Protein AF-A0A661NWL0-F1 (afdb_monomer_lite)

Foldseek 3Di:
DVVVVQVVVVVLLCVLCVVVLVADWDWDWDDDPNFTKIWIWGDDPQKIWIWIWTDDDPDIDIDIDIDPDPVGVVSVVVSVVPDD

Structure (mmCIF, N/CA/C/O backbone):
data_AF-A0A661NWL0-F1
#
_entry.id   AF-A0A661NWL0-F1
#
loop_
_atom_site.group_PDB
_atom_site.id
_atom_site.type_symbol
_atom_site.label_atom_id
_atom_site.label_alt_id
_atom_site.label_comp_id
_atom_site.label_asym_id
_atom_site.label_entity_id
_atom_site.label_seq_id
_atom_site.pdbx_PDB_ins_code
_atom_site.Cartn_x
_atom_site.Cartn_y
_atom_site.Cartn_z
_atom_site.occupancy
_atom_site.B_iso_or_equiv
_atom_site.auth_seq_id
_atom_site.auth_comp_id
_atom_site.auth_asym_id
_atom_site.auth_atom_id
_atom_site.pdbx_PDB_model_num
ATOM 1 N N . ASP A 1 1 ? -1.922 -0.237 20.555 1.00 80.81 1 ASP A N 1
ATOM 2 C CA . ASP A 1 1 ? -2.174 1.138 20.099 1.00 80.81 1 ASP A CA 1
ATOM 3 C C . ASP A 1 1 ? -2.417 1.099 18.596 1.00 80.81 1 ASP A C 1
ATOM 5 O O . ASP A 1 1 ? -1.670 0.420 17.897 1.00 80.81 1 ASP A O 1
ATOM 9 N N . GLU A 1 2 ? -3.498 1.710 18.120 1.00 76.81 2 GLU A N 1
ATOM 10 C CA . GLU A 1 2 ? -3.964 1.624 16.724 1.00 76.81 2 GLU A CA 1
ATOM 11 C C . GLU A 1 2 ? -2.937 2.215 15.750 1.00 76.81 2 GLU A C 1
ATOM 13 O O . GLU A 1 2 ? -2.662 1.641 14.696 1.00 76.81 2 GLU A O 1
ATOM 18 N N . GLN A 1 3 ? -2.285 3.310 16.152 1.00 80.12 3 GLN A N 1
ATOM 19 C CA . GLN A 1 3 ? -1.234 3.948 15.359 1.00 80.12 3 GLN A CA 1
ATOM 20 C C . GLN A 1 3 ? 0.006 3.065 15.202 1.00 80.12 3 GLN A C 1
ATOM 22 O O . GLN A 1 3 ? 0.592 3.022 14.123 1.00 80.12 3 GLN A O 1
ATOM 27 N N . TRP A 1 4 ? 0.397 2.345 16.258 1.00 85.12 4 TRP A N 1
ATOM 28 C CA . TRP A 1 4 ? 1.523 1.412 16.190 1.00 85.12 4 TRP A CA 1
ATOM 29 C C . TRP A 1 4 ? 1.246 0.282 15.194 1.00 85.12 4 TRP A C 1
ATOM 31 O O . TRP A 1 4 ? 2.109 -0.041 14.382 1.00 85.12 4 TRP A O 1
ATOM 41 N N . LEU A 1 5 ? 0.033 -0.281 15.218 1.00 83.12 5 LEU A N 1
ATOM 42 C CA . LEU A 1 5 ? -0.336 -1.370 14.317 1.00 83.12 5 LEU A CA 1
ATOM 43 C C . LEU A 1 5 ? -0.428 -0.894 12.861 1.00 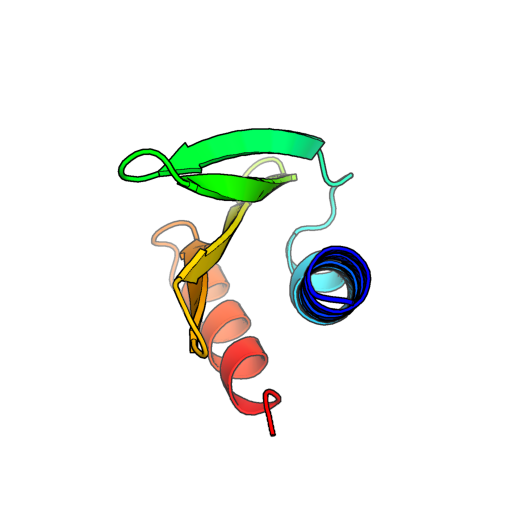83.12 5 LEU A C 1
ATOM 45 O O . LEU A 1 5 ? 0.052 -1.594 11.974 1.00 83.12 5 LEU A O 1
ATOM 49 N N . LEU A 1 6 ? -0.954 0.312 12.610 1.00 83.00 6 LEU A N 1
ATOM 50 C CA . LEU A 1 6 ? -0.922 0.927 11.277 1.00 83.00 6 LEU A CA 1
ATOM 51 C C . LEU A 1 6 ? 0.510 1.100 10.762 1.00 83.00 6 LEU A C 1
ATOM 53 O O . LEU A 1 6 ? 0.789 0.703 9.636 1.00 83.00 6 LEU A O 1
ATOM 57 N N . SER A 1 7 ? 1.422 1.622 11.589 1.00 86.50 7 SER A N 1
ATOM 58 C CA . SER A 1 7 ? 2.842 1.738 11.223 1.00 86.50 7 SER A CA 1
ATOM 59 C C . SER A 1 7 ? 3.489 0.381 10.948 1.00 86.50 7 SER A C 1
ATOM 61 O O . SER A 1 7 ? 4.289 0.258 10.025 1.00 86.50 7 SER A O 1
ATOM 63 N N . PHE A 1 8 ? 3.145 -0.647 11.725 1.00 87.31 8 PHE A N 1
ATOM 64 C CA . PHE A 1 8 ? 3.651 -2.000 11.508 1.00 87.31 8 PHE A CA 1
ATOM 65 C C . PHE A 1 8 ? 3.159 -2.593 10.180 1.00 87.31 8 PHE A C 1
ATOM 67 O O . PHE A 1 8 ? 3.964 -3.093 9.397 1.00 87.31 8 PHE A O 1
ATOM 74 N N . LEU A 1 9 ? 1.854 -2.504 9.902 1.00 86.31 9 LEU A N 1
ATOM 75 C CA . LEU A 1 9 ? 1.264 -2.985 8.649 1.00 86.31 9 LEU A CA 1
ATOM 76 C C . LEU A 1 9 ? 1.828 -2.239 7.440 1.00 86.31 9 LEU A C 1
ATOM 78 O O . LEU A 1 9 ? 2.104 -2.844 6.407 1.00 86.31 9 LEU A O 1
ATOM 82 N N . GLU A 1 10 ? 2.038 -0.934 7.576 1.00 86.81 10 GLU A N 1
ATOM 83 C CA . GLU A 1 10 ? 2.677 -0.124 6.549 1.00 86.81 10 GLU A CA 1
ATOM 84 C C . GLU A 1 10 ? 4.097 -0.607 6.255 1.00 86.81 10 GLU A C 1
ATOM 86 O O . GLU A 1 10 ? 4.426 -0.839 5.093 1.00 86.81 10 GLU A O 1
ATOM 91 N N . GLN A 1 11 ? 4.917 -0.821 7.288 1.00 88.38 11 GLN A N 1
ATOM 92 C CA . GLN A 1 11 ? 6.274 -1.332 7.113 1.00 88.38 11 GLN A CA 1
ATOM 93 C C . GLN A 1 11 ? 6.276 -2.709 6.440 1.00 88.38 11 GLN A C 1
ATOM 95 O O . GLN A 1 11 ? 7.048 -2.931 5.512 1.00 88.38 11 GLN A O 1
ATOM 100 N N . LEU A 1 12 ? 5.366 -3.604 6.833 1.00 86.62 12 LEU A N 1
ATOM 101 C CA . LEU A 1 12 ? 5.239 -4.927 6.223 1.00 86.62 12 LEU A CA 1
ATOM 102 C C . LEU A 1 12 ? 4.914 -4.836 4.723 1.00 86.62 12 LEU A C 1
ATOM 104 O O . LEU A 1 12 ? 5.510 -5.543 3.911 1.00 86.62 12 LEU A O 1
ATOM 108 N N . LEU A 1 13 ? 4.018 -3.927 4.327 1.00 83.88 13 LEU A N 1
ATOM 109 C CA . LEU A 1 13 ? 3.702 -3.696 2.915 1.00 83.88 13 LEU A CA 1
ATOM 110 C C . LEU A 1 13 ? 4.870 -3.029 2.175 1.00 83.88 13 LEU A C 1
ATOM 112 O O . LEU A 1 13 ? 5.127 -3.366 1.018 1.00 83.88 13 LEU A O 1
ATOM 116 N N . ARG A 1 14 ? 5.624 -2.137 2.829 1.00 85.38 14 ARG A N 1
ATOM 117 C CA . ARG A 1 14 ? 6.846 -1.557 2.253 1.00 85.38 14 ARG A CA 1
ATOM 118 C C . ARG A 1 14 ? 7.901 -2.616 1.973 1.00 85.38 14 ARG A C 1
ATOM 120 O O . ARG A 1 14 ? 8.485 -2.600 0.893 1.00 85.38 14 ARG A O 1
ATOM 127 N N . ASP A 1 15 ? 8.112 -3.543 2.896 1.00 85.56 15 ASP A N 1
ATOM 128 C CA . ASP A 1 15 ? 9.086 -4.622 2.728 1.00 85.56 15 ASP A CA 1
ATOM 129 C C . ASP A 1 15 ? 8.645 -5.601 1.629 1.00 85.56 15 ASP A C 1
ATOM 131 O O . ASP A 1 15 ? 9.468 -6.082 0.849 1.00 85.56 15 ASP A O 1
ATOM 135 N N . GLN A 1 16 ? 7.336 -5.840 1.511 1.00 80.56 16 GLN A N 1
ATOM 136 C CA . GLN A 1 16 ? 6.766 -6.744 0.515 1.00 80.56 16 GLN A CA 1
ATOM 137 C C . GLN A 1 16 ? 6.791 -6.178 -0.914 1.00 80.56 16 GLN A C 1
ATOM 139 O O . GLN A 1 16 ? 7.107 -6.907 -1.857 1.00 80.56 16 GLN A O 1
ATOM 144 N N . TYR A 1 17 ? 6.435 -4.900 -1.091 1.00 79.12 17 TYR A N 1
ATOM 145 C CA . TYR A 1 17 ? 6.279 -4.271 -2.411 1.00 79.12 17 TYR A CA 1
ATOM 146 C C . TYR A 1 17 ? 7.454 -3.370 -2.815 1.00 79.12 17 TYR A C 1
ATOM 148 O O . TYR A 1 17 ? 7.672 -3.136 -4.005 1.00 79.12 17 TYR A O 1
ATOM 156 N N . GLY A 1 18 ? 8.262 -2.906 -1.862 1.00 77.75 18 GLY A N 1
ATOM 157 C CA . GLY A 1 18 ? 9.438 -2.069 -2.114 1.00 77.75 18 GLY A CA 1
ATOM 158 C C . GLY A 1 18 ? 10.452 -2.682 -3.092 1.00 77.75 18 GLY A C 1
ATOM 159 O O . GLY A 1 18 ? 10.882 -1.979 -4.011 1.00 77.75 18 GLY A O 1
ATOM 160 N N . PRO A 1 19 ? 10.803 -3.983 -2.984 1.00 78.69 19 PRO A N 1
ATOM 161 C CA . PRO A 1 19 ? 11.701 -4.638 -3.938 1.00 78.69 19 PRO A CA 1
ATOM 162 C C . PRO A 1 19 ? 11.164 -4.672 -5.375 1.00 78.69 19 PRO A C 1
ATOM 164 O O . PRO A 1 19 ? 11.951 -4.659 -6.322 1.00 78.69 19 PRO A O 1
ATOM 167 N N . ILE A 1 20 ? 9.837 -4.697 -5.539 1.00 74.50 20 ILE A N 1
ATOM 168 C CA . ILE A 1 20 ? 9.173 -4.699 -6.848 1.00 74.50 20 ILE A CA 1
ATOM 169 C C . ILE A 1 20 ? 9.306 -3.319 -7.491 1.00 74.50 20 ILE A C 1
ATOM 171 O O . ILE A 1 20 ? 9.697 -3.196 -8.648 1.00 74.50 20 ILE A O 1
ATOM 175 N N . ALA A 1 21 ? 9.034 -2.263 -6.728 1.00 68.88 21 ALA A N 1
ATOM 176 C CA . ALA A 1 21 ? 8.861 -0.938 -7.299 1.00 68.88 21 ALA A CA 1
ATOM 177 C C . ALA A 1 21 ? 10.165 -0.164 -7.578 1.00 68.88 21 ALA A C 1
ATOM 179 O O . ALA A 1 21 ? 10.093 0.939 -8.110 1.00 68.88 21 ALA A O 1
ATOM 180 N N . ARG A 1 22 ? 11.347 -0.714 -7.237 1.00 71.44 22 ARG A N 1
ATOM 181 C CA . ARG A 1 22 ? 12.703 -0.186 -7.551 1.00 71.44 22 ARG A CA 1
ATOM 182 C C . ARG A 1 22 ? 12.891 1.338 -7.366 1.00 71.44 22 ARG A C 1
ATOM 184 O O . ARG A 1 22 ? 13.722 1.944 -8.041 1.00 71.44 22 ARG A O 1
AT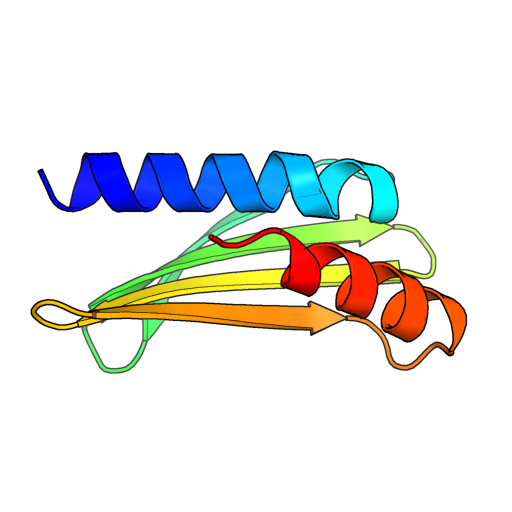OM 191 N N . GLY A 1 23 ? 12.142 1.960 -6.458 1.00 71.50 23 GLY A N 1
ATOM 192 C CA . GLY A 1 23 ? 12.109 3.407 -6.234 1.00 71.50 23 GLY A CA 1
ATOM 193 C C . GLY A 1 23 ? 12.000 3.750 -4.751 1.00 71.50 23 GLY A C 1
ATOM 194 O O . GLY A 1 23 ? 11.749 2.877 -3.920 1.00 71.50 23 GLY A O 1
ATOM 195 N N . ALA A 1 24 ? 12.197 5.022 -4.405 1.00 80.44 24 ALA A N 1
ATOM 196 C CA . ALA A 1 24 ? 11.976 5.485 -3.038 1.00 80.44 24 ALA A CA 1
ATOM 197 C C . ALA A 1 24 ? 10.463 5.604 -2.767 1.00 80.44 24 ALA A C 1
ATOM 199 O O . ALA A 1 24 ? 9.760 6.191 -3.595 1.00 80.44 24 ALA A O 1
ATOM 200 N N . PRO A 1 25 ? 9.952 5.072 -1.641 1.00 86.62 25 PRO A N 1
ATOM 201 C CA . PRO A 1 25 ? 8.570 5.301 -1.249 1.00 86.62 25 PRO A CA 1
ATOM 202 C C . PRO A 1 25 ? 8.358 6.776 -0.919 1.00 86.62 25 PRO A C 1
ATOM 204 O O . PRO A 1 25 ? 9.132 7.364 -0.160 1.00 86.62 25 PRO A O 1
ATOM 207 N N . ALA A 1 26 ? 7.276 7.344 -1.431 1.00 88.38 26 ALA A N 1
ATOM 208 C CA . ALA A 1 26 ? 6.703 8.571 -0.909 1.00 88.38 26 ALA A CA 1
ATOM 209 C C . ALA A 1 26 ? 5.505 8.217 -0.023 1.00 88.38 26 ALA A C 1
ATOM 211 O O . ALA A 1 26 ? 4.738 7.301 -0.324 1.00 88.38 26 ALA A O 1
ATOM 212 N N . GLU A 1 27 ? 5.373 8.937 1.083 1.00 89.94 27 GLU A N 1
ATOM 213 C CA . GLU A 1 27 ? 4.308 8.748 2.059 1.00 89.94 27 GLU A CA 1
ATOM 214 C C . GLU A 1 27 ? 3.459 10.004 2.124 1.00 89.94 27 GLU A C 1
ATOM 216 O O . GLU A 1 27 ? 3.975 11.121 2.186 1.00 89.94 27 GLU A O 1
ATOM 221 N N . THR A 1 28 ? 2.148 9.808 2.119 1.00 90.75 28 THR A N 1
ATOM 222 C CA . THR A 1 28 ? 1.186 10.881 2.317 1.00 90.75 28 THR A CA 1
ATOM 223 C C . THR A 1 28 ? 0.132 10.419 3.309 1.00 90.75 28 THR A C 1
ATOM 225 O O . THR A 1 28 ? -0.439 9.335 3.174 1.00 90.75 28 THR A O 1
ATOM 228 N N . GLU A 1 29 ? -0.160 11.254 4.300 1.00 89.62 29 GLU A N 1
ATOM 229 C CA . GLU A 1 29 ? -1.341 11.069 5.135 1.00 89.62 29 GLU A CA 1
ATOM 230 C C . GLU A 1 29 ? -2.554 11.659 4.408 1.00 89.62 29 GLU A C 1
ATOM 232 O O . GLU A 1 29 ? -2.510 12.778 3.893 1.00 89.62 29 GLU A O 1
ATOM 237 N N . THR A 1 30 ? -3.637 10.893 4.324 1.00 87.88 30 THR A N 1
ATOM 238 C CA . THR A 1 30 ? -4.881 11.298 3.664 1.00 87.88 30 THR A CA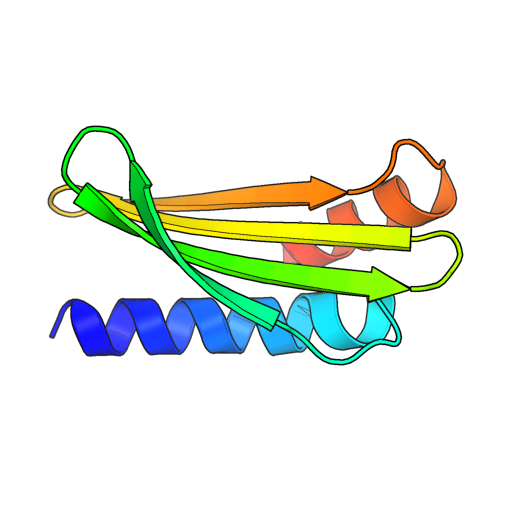 1
ATOM 239 C C . THR A 1 30 ? -6.089 10.939 4.524 1.00 87.88 30 THR A C 1
ATOM 241 O O . THR A 1 30 ? -5.964 10.317 5.578 1.00 87.88 30 THR A O 1
ATOM 244 N N . ALA A 1 31 ? -7.280 11.341 4.090 1.00 86.38 31 ALA A N 1
ATOM 245 C CA . ALA A 1 31 ? -8.529 10.967 4.732 1.00 86.38 31 ALA A CA 1
ATOM 246 C C . ALA A 1 31 ? -9.408 10.175 3.761 1.00 86.38 31 ALA A C 1
ATOM 248 O O . ALA A 1 31 ? -9.780 10.674 2.699 1.00 86.38 31 ALA A O 1
ATOM 249 N N . LEU A 1 32 ? -9.794 8.960 4.146 1.00 83.81 32 LEU A N 1
ATOM 250 C CA . LEU A 1 32 ? -10.764 8.147 3.417 1.00 83.81 32 LEU A CA 1
ATOM 251 C C . LEU A 1 32 ? -12.036 8.030 4.257 1.00 83.81 32 LEU A C 1
ATOM 253 O O . LEU A 1 32 ? -11.992 7.550 5.386 1.00 83.81 32 LEU A O 1
ATOM 257 N N . ALA A 1 33 ? -13.166 8.510 3.730 1.00 84.62 33 ALA A N 1
ATOM 258 C CA . ALA A 1 33 ? -14.453 8.516 4.439 1.00 84.62 33 ALA A CA 1
ATOM 259 C C . ALA A 1 33 ? -14.380 9.120 5.867 1.00 84.62 33 ALA A C 1
ATOM 261 O O . ALA A 1 33 ? -15.027 8.641 6.796 1.00 84.62 33 ALA A O 1
ATOM 262 N N . GLY A 1 34 ? -13.569 10.170 6.051 1.00 84.00 34 GLY A N 1
ATOM 263 C CA . GLY A 1 34 ? -13.388 10.845 7.344 1.00 84.00 34 GLY A CA 1
ATOM 264 C C . GLY A 1 34 ? -12.474 10.115 8.336 1.00 84.00 34 GLY A C 1
ATOM 265 O O . GLY A 1 34 ? -12.445 10.476 9.512 1.00 84.00 34 GLY A O 1
ATOM 266 N N . LYS A 1 35 ? -11.738 9.092 7.892 1.00 84.12 35 LYS A N 1
ATOM 267 C CA . LYS A 1 35 ? -10.730 8.379 8.685 1.00 84.12 35 LYS A CA 1
ATOM 268 C C . LYS A 1 35 ? -9.339 8.653 8.149 1.00 84.12 35 LYS A C 1
ATOM 270 O O . LYS A 1 35 ? -9.150 8.661 6.935 1.00 84.12 35 LYS A O 1
ATOM 275 N N . THR A 1 36 ? -8.381 8.838 9.054 1.00 86.56 36 THR A N 1
ATOM 276 C CA . THR A 1 36 ? -6.965 8.902 8.695 1.00 86.56 36 THR A CA 1
ATOM 277 C C . THR A 1 36 ? -6.580 7.623 7.966 1.00 86.56 36 THR A C 1
ATOM 279 O O . THR A 1 36 ? -6.799 6.514 8.458 1.00 86.56 36 THR A O 1
ATOM 282 N N . ALA A 1 37 ? -6.019 7.797 6.782 1.00 90.12 37 ALA A N 1
ATOM 283 C CA . ALA A 1 37 ? -5.489 6.742 5.954 1.00 90.12 37 ALA A CA 1
ATOM 284 C C . ALA A 1 37 ? -4.039 7.076 5.611 1.00 90.12 37 ALA A C 1
ATOM 286 O O . ALA A 1 37 ? -3.688 8.235 5.380 1.00 90.12 37 ALA A O 1
ATOM 287 N N . ARG A 1 38 ? -3.195 6.053 5.570 1.00 91.56 38 ARG A N 1
ATOM 288 C CA . ARG A 1 38 ? -1.809 6.184 5.136 1.00 91.56 38 ARG A CA 1
ATOM 289 C C . ARG 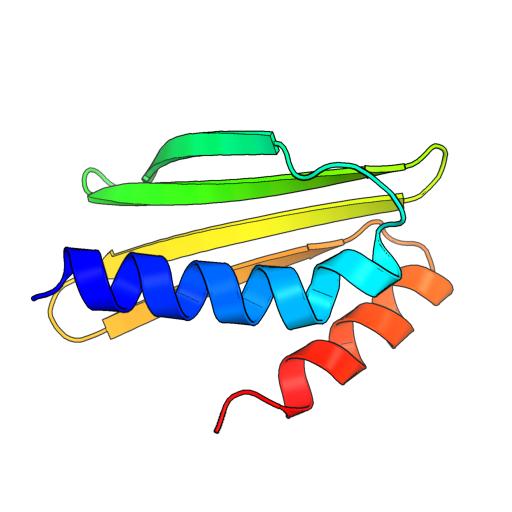A 1 38 ? -1.689 5.705 3.713 1.00 91.56 38 ARG A C 1
ATOM 291 O O . ARG A 1 38 ? -2.105 4.594 3.393 1.00 91.56 38 ARG A O 1
ATOM 298 N N . HIS A 1 39 ? -1.134 6.553 2.866 1.00 92.19 39 HIS A N 1
ATOM 299 C CA . HIS A 1 39 ? -0.879 6.238 1.476 1.00 92.19 39 HIS A CA 1
ATOM 300 C C . HIS A 1 39 ? 0.624 6.201 1.256 1.00 92.19 39 HIS A C 1
ATOM 302 O O . HIS A 1 39 ? 1.307 7.212 1.394 1.00 92.19 39 HIS A O 1
ATOM 308 N N . VAL A 1 40 ? 1.132 5.026 0.910 1.00 90.50 40 VAL A N 1
ATOM 309 C CA . VAL A 1 40 ? 2.512 4.845 0.474 1.00 90.50 40 VAL A CA 1
ATOM 310 C C . VAL A 1 40 ? 2.485 4.537 -1.007 1.00 90.50 40 VAL A C 1
ATOM 312 O O . VAL A 1 40 ? 1.733 3.669 -1.444 1.00 90.50 40 VAL A O 1
ATOM 315 N N . HIS A 1 41 ? 3.294 5.232 -1.792 1.00 90.25 41 HIS A N 1
ATOM 316 C CA . HIS A 1 41 ? 3.412 4.931 -3.207 1.00 90.25 41 HIS A CA 1
ATOM 317 C C . HIS A 1 41 ? 4.860 4.926 -3.667 1.00 90.25 41 HIS A C 1
ATOM 319 O O . HIS A 1 41 ? 5.709 5.673 -3.179 1.00 90.25 41 HIS A O 1
ATOM 325 N N . TRP A 1 42 ? 5.120 4.085 -4.655 1.00 89.06 42 TRP A N 1
ATOM 326 C CA . TRP A 1 42 ? 6.392 3.981 -5.337 1.00 89.06 42 TRP A CA 1
ATOM 327 C C . TRP A 1 42 ? 6.179 4.250 -6.814 1.00 89.06 42 TRP A C 1
ATOM 329 O O . TRP A 1 42 ? 5.266 3.698 -7.430 1.00 89.06 42 TRP A O 1
ATOM 339 N N . THR A 1 43 ? 7.063 5.063 -7.380 1.00 79.50 43 THR A N 1
ATOM 340 C CA . THR A 1 43 ? 7.053 5.376 -8.805 1.00 79.50 43 THR A CA 1
ATOM 341 C C . THR A 1 43 ? 8.431 5.076 -9.382 1.00 79.50 43 THR A C 1
ATOM 343 O O . THR A 1 43 ? 9.403 5.761 -9.069 1.00 79.50 43 THR A O 1
ATOM 346 N N . ALA A 1 44 ? 8.506 4.070 -10.247 1.00 71.50 44 ALA A N 1
ATOM 347 C CA . ALA A 1 44 ? 9.612 3.840 -11.167 1.00 71.50 44 ALA A CA 1
ATOM 348 C C . ALA A 1 44 ? 9.165 4.144 -12.604 1.00 71.50 44 ALA A C 1
ATOM 350 O O . ALA A 1 44 ? 7.976 4.237 -12.896 1.00 71.50 44 ALA A O 1
ATOM 351 N N . VAL A 1 45 ? 10.132 4.291 -13.516 1.00 67.25 45 VAL A N 1
ATOM 352 C CA . VAL A 1 45 ? 9.946 4.796 -14.895 1.00 67.25 45 VAL A CA 1
ATOM 353 C C . VAL A 1 45 ? 8.796 4.124 -15.670 1.00 67.25 45 VAL A C 1
ATOM 355 O O . VAL A 1 45 ? 8.204 4.761 -16.535 1.00 67.25 45 VAL A O 1
ATOM 358 N N . MET A 1 46 ? 8.459 2.866 -15.367 1.00 66.38 46 MET A N 1
ATOM 359 C CA . MET A 1 46 ? 7.361 2.126 -16.013 1.00 66.38 46 MET A CA 1
ATOM 360 C C . MET A 1 46 ? 6.457 1.366 -15.034 1.00 66.38 46 MET A C 1
ATOM 362 O O . MET A 1 46 ? 5.705 0.491 -15.459 1.00 66.38 46 MET A O 1
ATOM 366 N N . GLN A 1 47 ? 6.588 1.623 -13.733 1.00 76.50 47 GLN A N 1
ATOM 367 C CA . GLN A 1 47 ? 5.882 0.860 -12.711 1.00 76.50 47 GLN A CA 1
ATOM 368 C C . GLN A 1 47 ? 5.503 1.760 -11.545 1.00 76.50 47 GLN A C 1
ATOM 370 O O . GLN A 1 47 ? 6.359 2.373 -10.905 1.00 76.50 47 GLN A O 1
ATOM 375 N N . ARG A 1 48 ? 4.213 1.787 -11.246 1.00 84.38 48 ARG A N 1
ATOM 376 C CA . ARG A 1 48 ? 3.643 2.407 -10.065 1.00 84.38 48 ARG A CA 1
ATOM 377 C C . ARG A 1 48 ? 2.997 1.351 -9.181 1.00 84.38 48 ARG A C 1
ATOM 379 O O . ARG A 1 48 ? 2.277 0.481 -9.672 1.00 84.38 48 ARG A O 1
ATOM 386 N N . ILE A 1 49 ? 3.259 1.460 -7.882 1.00 86.50 49 ILE A N 1
ATOM 387 C CA . ILE A 1 49 ? 2.557 0.720 -6.835 1.00 86.50 49 ILE A CA 1
ATOM 388 C C . ILE A 1 49 ? 2.051 1.726 -5.811 1.00 86.50 49 ILE A C 1
ATOM 390 O O . ILE A 1 49 ? 2.822 2.548 -5.322 1.00 86.50 49 ILE A O 1
ATOM 394 N N . ASP A 1 50 ? 0.777 1.636 -5.461 1.00 88.75 50 ASP A N 1
ATOM 395 C CA . ASP A 1 50 ? 0.162 2.393 -4.380 1.00 88.75 50 ASP A CA 1
ATOM 396 C C . ASP A 1 50 ? -0.373 1.426 -3.337 1.00 88.75 50 ASP A C 1
ATOM 398 O O . ASP A 1 50 ? -1.028 0.441 -3.665 1.00 88.75 50 ASP A O 1
ATOM 402 N N . VAL A 1 51 ? -0.135 1.745 -2.076 1.00 89.88 51 VAL A N 1
ATOM 403 C CA . VAL A 1 51 ? -0.665 1.048 -0.915 1.00 89.88 51 VAL A CA 1
ATOM 404 C C . VAL A 1 51 ? -1.424 2.062 -0.075 1.00 89.88 51 VAL A C 1
ATOM 406 O O . VAL A 1 51 ? -0.844 3.024 0.421 1.00 89.88 51 VAL A O 1
ATOM 409 N N . LEU A 1 52 ? -2.722 1.843 0.096 1.00 90.75 52 LEU A N 1
ATOM 410 C CA . LEU A 1 52 ? -3.577 2.640 0.965 1.00 90.75 52 LEU A CA 1
ATOM 411 C C . LEU A 1 52 ? -4.014 1.797 2.160 1.00 90.75 52 LEU A C 1
ATOM 413 O O . LEU A 1 52 ? -4.661 0.765 1.990 1.00 90.75 52 LEU A O 1
ATOM 417 N N . LEU A 1 53 ? -3.685 2.262 3.359 1.00 91.56 53 LEU A N 1
ATOM 418 C CA . LEU A 1 53 ? -4.039 1.650 4.632 1.00 91.56 53 LEU A CA 1
ATOM 419 C C . LEU A 1 53 ? -5.025 2.532 5.382 1.00 91.56 53 LEU A C 1
ATOM 421 O O . LEU A 1 53 ? -4.761 3.711 5.604 1.00 91.56 53 LEU A O 1
ATOM 425 N N . VAL A 1 54 ? -6.138 1.958 5.821 1.00 90.88 54 VAL A N 1
ATOM 426 C CA . VAL A 1 54 ? -7.122 2.655 6.654 1.00 90.88 54 VAL A CA 1
ATOM 427 C C . VAL A 1 54 ? -7.614 1.739 7.763 1.00 90.88 54 VAL A C 1
ATOM 429 O O . VAL A 1 54 ? -7.808 0.540 7.562 1.00 90.88 54 VAL A O 1
ATOM 432 N N . SER A 1 55 ? -7.821 2.319 8.941 1.00 88.44 55 SER A N 1
ATOM 433 C CA . SER A 1 55 ? -8.436 1.643 10.079 1.00 88.44 55 SER A CA 1
ATOM 434 C C . SER A 1 55 ? -9.887 2.091 10.246 1.00 88.44 55 SER A C 1
ATOM 436 O O . SER A 1 55 ? -10.207 3.281 10.149 1.00 88.44 55 SER A O 1
ATOM 438 N N . GLN A 1 56 ? -10.783 1.140 10.501 1.00 86.19 56 GLN A N 1
ATOM 439 C CA . GLN A 1 56 ? -12.187 1.409 10.782 1.00 86.19 56 GLN A CA 1
ATOM 440 C C . GLN A 1 56 ? -12.717 0.440 11.842 1.00 86.19 56 GLN A C 1
ATOM 442 O O . GLN A 1 56 ? -13.032 -0.719 11.566 1.00 86.19 56 GLN A O 1
ATOM 447 N N . GLY A 1 57 ? -12.875 0.946 13.067 1.00 84.44 57 GLY A N 1
ATOM 448 C CA . GLY A 1 57 ? -13.300 0.127 14.199 1.00 84.44 57 GLY A CA 1
ATOM 449 C C . GLY A 1 57 ? -12.233 -0.916 14.517 1.00 84.44 57 GLY A C 1
ATOM 450 O O . GLY A 1 57 ? -11.103 -0.558 14.817 1.00 84.44 57 GLY A O 1
ATOM 451 N N . ASN A 1 58 ? -12.590 -2.195 14.413 1.00 84.31 58 ASN A N 1
ATOM 452 C CA . ASN A 1 58 ? -11.673 -3.309 14.677 1.00 84.31 58 ASN A CA 1
ATOM 453 C C . ASN A 1 58 ? -11.100 -3.930 13.390 1.00 84.31 58 ASN A C 1
ATOM 455 O O . ASN A 1 58 ? -10.584 -5.045 13.428 1.00 84.31 58 ASN A O 1
ATOM 459 N N . LEU A 1 59 ? -11.248 -3.253 12.247 1.00 84.69 59 LEU A N 1
ATOM 460 C CA . LEU A 1 59 ? -10.818 -3.740 10.939 1.00 84.69 59 LEU A CA 1
ATOM 461 C C . LEU A 1 59 ? -9.772 -2.810 10.331 1.00 84.69 59 LEU A C 1
ATOM 463 O O . LEU A 1 59 ? -9.891 -1.588 10.415 1.00 84.69 59 LEU A O 1
ATOM 467 N N . PHE A 1 60 ? -8.803 -3.411 9.645 1.00 85.44 60 PHE A N 1
ATOM 468 C CA . PHE A 1 60 ? -7.855 -2.713 8.788 1.00 85.44 60 PHE A CA 1
ATOM 469 C C . PHE A 1 60 ? -8.132 -3.089 7.343 1.00 85.44 60 PHE A C 1
ATOM 471 O O . PHE A 1 60 ? -8.322 -4.261 7.019 1.00 85.44 60 PHE A O 1
ATOM 478 N N . TYR A 1 61 ? -8.123 -2.089 6.477 1.00 86.62 61 TYR A N 1
ATOM 479 C CA . TYR A 1 61 ? -8.219 -2.280 5.042 1.00 86.62 61 TYR A CA 1
ATOM 480 C C . TYR A 1 61 ? -6.895 -1.872 4.413 1.00 86.62 61 TYR A C 1
ATOM 482 O O . TYR A 1 61 ? -6.374 -0.794 4.701 1.00 86.62 61 TYR A O 1
ATOM 490 N N . ALA A 1 62 ? -6.378 -2.737 3.544 1.00 87.81 62 ALA A N 1
ATOM 491 C CA . ALA A 1 62 ? -5.237 -2.460 2.690 1.00 87.81 62 ALA A CA 1
ATOM 492 C C . ALA A 1 62 ? -5.695 -2.563 1.234 1.00 87.81 62 ALA A C 1
ATOM 494 O O . ALA A 1 62 ? -6.195 -3.604 0.805 1.00 87.81 62 ALA A O 1
ATOM 495 N N . LEU A 1 63 ? -5.532 -1.485 0.478 1.00 87.94 63 LEU A N 1
ATOM 496 C CA . LEU A 1 63 ? -5.743 -1.473 -0.962 1.00 87.94 63 LEU A CA 1
ATOM 497 C C . LEU A 1 63 ? -4.390 -1.327 -1.642 1.00 87.94 63 LEU A C 1
ATOM 499 O O . LEU A 1 63 ? -3.672 -0.367 -1.380 1.00 87.94 63 LEU A O 1
ATOM 503 N N . VAL A 1 64 ? -4.062 -2.277 -2.513 1.00 85.75 64 VAL A N 1
ATOM 504 C CA . VAL A 1 64 ? -2.847 -2.236 -3.326 1.00 85.75 64 VAL A CA 1
ATOM 505 C C . VAL A 1 64 ? -3.255 -2.041 -4.778 1.00 85.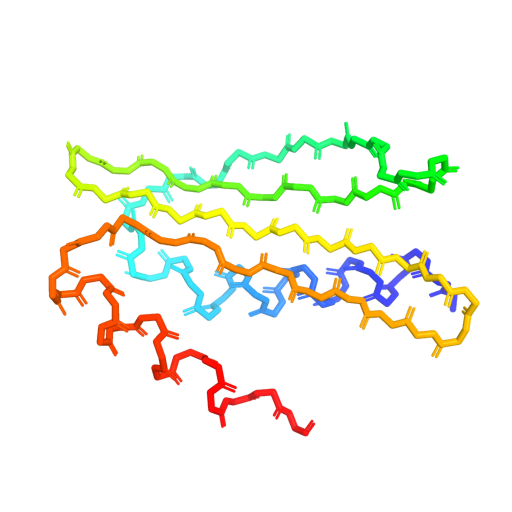75 64 VAL A C 1
ATOM 507 O O . VAL A 1 64 ? -4.012 -2.845 -5.324 1.00 85.75 64 VAL A O 1
ATOM 510 N N . ALA A 1 65 ? -2.772 -0.972 -5.397 1.00 86.81 65 ALA A N 1
ATOM 511 C CA . ALA A 1 65 ? -2.953 -0.703 -6.814 1.00 86.81 65 ALA A CA 1
ATOM 512 C C . ALA A 1 65 ? -1.603 -0.790 -7.521 1.00 86.81 65 ALA A C 1
ATOM 514 O O . ALA A 1 65 ? -0.600 -0.303 -7.006 1.00 86.81 65 ALA A O 1
ATOM 515 N N . VAL A 1 66 ? -1.585 -1.407 -8.700 1.00 85.00 66 VAL A N 1
ATOM 516 C CA . VAL A 1 66 ? -0.397 -1.514 -9.552 1.00 85.00 66 VAL A CA 1
ATOM 517 C C . VAL A 1 66 ? -0.749 -1.190 -10.997 1.00 85.00 66 VAL A C 1
ATOM 519 O O . VAL A 1 66 ? -1.909 -1.326 -11.401 1.00 85.00 66 VAL A O 1
ATOM 522 N N . ASP A 1 67 ? 0.239 -0.773 -11.786 1.00 81.69 67 ASP A N 1
ATOM 523 C CA . ASP A 1 67 ? 0.047 -0.554 -13.222 1.00 81.69 67 ASP A CA 1
ATOM 524 C C . ASP A 1 67 ? -0.462 -1.815 -13.934 1.00 81.69 67 ASP A C 1
ATOM 526 O O . ASP A 1 67 ? -0.074 -2.940 -13.617 1.00 81.69 67 ASP A O 1
ATOM 530 N N . ARG A 1 68 ? -1.291 -1.626 -14.970 1.00 73.94 68 ARG A N 1
ATOM 531 C CA . ARG A 1 68 ? -1.908 -2.704 -15.772 1.00 73.94 68 ARG A CA 1
ATOM 532 C C . ARG A 1 68 ? -0.933 -3.436 -16.711 1.00 73.94 68 ARG A C 1
ATOM 534 O O . ARG A 1 68 ? -1.329 -3.880 -17.784 1.00 73.94 68 ARG A O 1
ATOM 541 N N . SER A 1 69 ? 0.339 -3.545 -16.345 1.00 75.19 69 SER A N 1
ATOM 542 C CA . SER A 1 69 ? 1.280 -4.400 -17.069 1.00 75.19 69 SER A CA 1
ATOM 543 C C . SER A 1 69 ? 1.210 -5.827 -16.518 1.00 75.19 69 SER A C 1
ATOM 545 O O . SER A 1 69 ? 1.147 -6.020 -15.302 1.00 75.19 69 SER A O 1
ATOM 547 N N . ASP A 1 70 ? 1.256 -6.835 -17.394 1.00 67.88 70 ASP A N 1
ATOM 548 C CA . ASP A 1 70 ? 1.198 -8.250 -16.986 1.00 67.88 70 ASP A CA 1
ATOM 549 C C . ASP A 1 70 ? 2.318 -8.625 -15.997 1.00 67.88 70 ASP A C 1
ATOM 551 O O . ASP A 1 70 ? 2.142 -9.494 -15.142 1.00 67.88 70 ASP A O 1
ATOM 555 N N . GLY A 1 71 ? 3.469 -7.947 -16.078 1.00 71.12 71 GLY A N 1
ATOM 556 C CA . GLY A 1 71 ? 4.570 -8.100 -15.124 1.00 71.12 71 GLY A CA 1
ATOM 557 C C . GLY A 1 71 ? 4.211 -7.593 -13.725 1.00 71.12 71 GLY A C 1
ATOM 558 O O . GLY A 1 71 ? 4.319 -8.342 -12.757 1.00 71.12 71 GLY A O 1
ATOM 559 N N . ALA A 1 72 ? 3.713 -6.356 -13.621 1.00 70.88 72 ALA A N 1
ATOM 560 C CA . ALA A 1 72 ? 3.370 -5.749 -12.334 1.00 70.88 72 ALA A CA 1
ATOM 561 C C . ALA A 1 72 ? 2.213 -6.480 -11.629 1.00 70.88 72 ALA A C 1
ATOM 563 O O . ALA A 1 72 ? 2.252 -6.658 -10.413 1.00 70.88 72 ALA A O 1
ATOM 564 N N . LEU A 1 73 ? 1.215 -6.966 -12.377 1.00 71.44 73 LEU A N 1
ATOM 565 C CA . LEU A 1 73 ? 0.086 -7.715 -11.812 1.00 71.44 73 LEU A CA 1
ATOM 566 C C . LEU A 1 73 ? 0.526 -9.069 -11.213 1.00 71.44 73 LEU A C 1
ATOM 568 O O . LEU A 1 73 ? 0.116 -9.445 -10.109 1.00 71.44 73 LEU A O 1
ATOM 572 N N . ASN A 1 74 ? 1.389 -9.802 -11.924 1.00 71.88 74 ASN A N 1
ATOM 573 C CA . ASN A 1 74 ? 1.925 -11.085 -11.460 1.00 71.88 74 ASN A CA 1
ATOM 574 C C . ASN A 1 74 ? 2.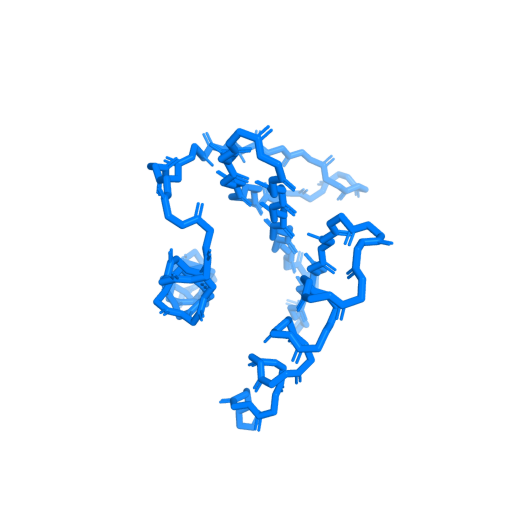852 -10.930 -10.246 1.00 71.88 74 ASN A C 1
ATOM 576 O O . ASN A 1 74 ? 2.856 -11.781 -9.358 1.00 71.88 74 ASN A O 1
ATOM 580 N N . GLU A 1 75 ? 3.630 -9.853 -10.178 1.00 71.00 75 GLU A N 1
ATOM 581 C CA . GLU A 1 75 ? 4.489 -9.574 -9.024 1.00 71.00 75 GLU A CA 1
ATOM 582 C C . GLU A 1 75 ? 3.668 -9.122 -7.806 1.00 71.00 75 GLU A C 1
ATOM 584 O O . GLU A 1 75 ? 3.890 -9.617 -6.700 1.00 71.00 75 GLU A O 1
ATOM 589 N N . ALA A 1 76 ? 2.650 -8.279 -8.008 1.00 71.44 76 ALA A N 1
ATOM 590 C CA . ALA A 1 76 ? 1.775 -7.813 -6.934 1.00 71.44 76 ALA A CA 1
ATOM 591 C C . ALA A 1 76 ? 0.953 -8.943 -6.292 1.00 71.44 76 ALA A C 1
ATOM 593 O O . ALA A 1 76 ? 0.829 -9.014 -5.069 1.00 71.44 76 ALA A O 1
ATOM 594 N N . SER A 1 77 ? 0.423 -9.864 -7.102 1.00 70.94 77 SER A N 1
ATOM 595 C CA . SER A 1 77 ? -0.368 -11.005 -6.613 1.00 70.94 77 SER A CA 1
ATOM 596 C C . SER A 1 77 ? 0.432 -11.971 -5.728 1.00 70.94 77 SER A C 1
ATOM 598 O O . SER A 1 77 ? -0.113 -12.521 -4.769 1.00 70.94 77 SER A O 1
ATOM 600 N N . ARG A 1 78 ? 1.742 -12.126 -5.968 1.00 69.50 78 ARG A N 1
ATOM 601 C CA . ARG A 1 78 ? 2.629 -12.890 -5.070 1.00 69.50 78 ARG A CA 1
ATOM 602 C C . ARG A 1 78 ? 2.791 -12.212 -3.711 1.00 69.50 78 ARG A C 1
ATOM 604 O O . ARG A 1 78 ? 2.868 -12.909 -2.705 1.00 69.50 78 ARG A O 1
ATOM 611 N N . GLY A 1 79 ? 2.787 -10.878 -3.674 1.00 64.31 79 GLY A N 1
ATOM 612 C CA . GLY A 1 79 ? 2.873 -10.110 -2.430 1.00 64.31 79 GLY A CA 1
ATOM 613 C C . GLY A 1 79 ? 1.660 -10.281 -1.514 1.00 64.31 79 GLY A C 1
ATOM 614 O O . GLY A 1 79 ? 1.817 -10.372 -0.301 1.00 64.31 79 GLY A O 1
ATOM 615 N N . PHE A 1 80 ? 0.458 -10.424 -2.080 1.00 63.16 80 PHE A N 1
ATOM 616 C CA . PHE A 1 80 ? -0.770 -10.668 -1.307 1.00 63.16 80 PHE A CA 1
ATOM 617 C C . PHE A 1 80 ? -0.811 -12.023 -0.593 1.00 63.16 80 PHE A C 1
ATOM 619 O O . PHE A 1 80 ? -1.553 -12.181 0.371 1.00 63.16 80 PHE A O 1
ATOM 626 N N . SER A 1 81 ? -0.022 -12.998 -1.047 1.00 58.97 81 SER A N 1
ATOM 627 C CA . SER A 1 81 ? -0.054 -14.372 -0.530 1.00 58.97 81 SER A CA 1
ATOM 628 C C . SER A 1 81 ? 0.606 -14.528 0.852 1.00 58.97 81 SER A C 1
ATOM 630 O O . SER A 1 81 ? 0.583 -15.621 1.409 1.00 58.97 81 SER A O 1
ATOM 632 N N . LEU A 1 82 ? 1.230 -13.466 1.380 1.00 47.06 82 LEU A N 1
ATOM 633 C CA . LEU A 1 82 ? 2.068 -13.488 2.588 1.00 47.06 82 LEU A CA 1
ATOM 634 C C . LEU A 1 82 ? 1.479 -12.718 3.780 1.00 47.06 82 LEU A C 1
ATOM 636 O O . LEU A 1 82 ? 2.118 -12.649 4.829 1.00 47.06 82 LEU A O 1
ATOM 640 N N . LEU A 1 83 ? 0.273 -12.159 3.650 1.00 48.19 83 LEU A N 1
ATOM 641 C CA . LEU A 1 83 ? -0.466 -11.675 4.816 1.00 48.19 83 LEU A CA 1
ATOM 642 C C . LEU A 1 83 ? -1.044 -12.905 5.550 1.00 48.19 83 LEU A C 1
ATOM 644 O O . LEU A 1 83 ? -1.760 -13.673 4.903 1.00 48.19 83 LEU A O 1
ATOM 648 N N . PRO A 1 84 ? -0.680 -13.144 6.828 1.00 45.44 84 PRO A N 1
ATOM 649 C CA . PRO A 1 84 ? -1.101 -14.327 7.582 1.00 45.44 84 PRO A CA 1
ATOM 650 C C . PRO A 1 84 ? -2.616 -14.411 7.797 1.00 45.44 84 PRO A C 1
ATOM 652 O O . PRO A 1 84 ? -3.274 -13.346 7.859 1.00 45.44 84 PRO A O 1
#

pLDDT: mean 80.31, std 10.16, range [45.44, 92.19]

Radius of gyration: 12.75 Å; chains: 1; bounding box: 27×26×37 Å

Sequence (84 aa):
DEQWLLSFLEQLLRDQYGPIARGAPAETETALAGKTARHVHWTAVMQRIDVLLVSQGNLFYALVAVDRSDGALNEASRGFSLLP

Secondary structure (DSSP, 8-state):
-HHHHHHHHHHHHHHHHHHHH-SPEEEEEEEETTEEEEEEEEEETTEEEEEEEEEETTEEEEEEEE-S-HHHHHHHHHHHTT--